Protein AF-A0A4Q3TQT5-F1 (afdb_monomer_lite)

Sequence (95 aa):
MTETYTPAASPEDIVDDLDRPSDTLQQQADRILSEGRSYRPVNSVRAAVREDVSMGRDWLRDQRDAAVAKIEDKPVKATLYALGIGVLVGLLIAR

Radius of gyration: 24.6 Å; chains: 1; bounding box: 51×62×42 Å

Foldseek 3Di:
DDDDDDDDDDPVNPPPPDPDPVVVVVVVVVVVVVVPPPPDPQPDPVSSVVVVVVVVVVVVVVVVVVLVVVCVVPVVVSVVVVVVVVVVVVVVVVD

Structure (mmCIF, N/CA/C/O backbone):
data_AF-A0A4Q3TQT5-F1
#
_entry.id   AF-A0A4Q3TQT5-F1
#
loop_
_atom_site.gr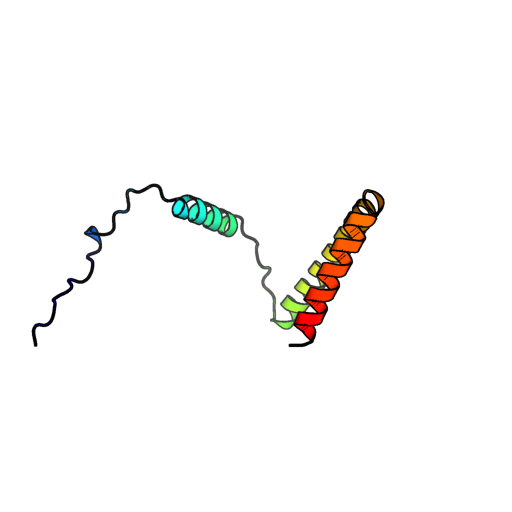oup_PDB
_atom_site.id
_atom_site.type_symbol
_atom_site.label_atom_id
_atom_site.label_alt_id
_atom_site.label_comp_id
_atom_site.label_asym_id
_atom_site.label_entity_id
_atom_site.label_seq_id
_atom_site.pdbx_PDB_ins_code
_atom_site.Cartn_x
_atom_site.Cartn_y
_atom_site.Cartn_z
_atom_site.occupancy
_atom_site.B_iso_or_equiv
_atom_site.auth_seq_id
_atom_site.auth_comp_id
_atom_site.auth_asym_id
_atom_site.auth_atom_id
_atom_site.pdbx_PDB_model_num
ATOM 1 N N . MET A 1 1 ? -23.299 51.163 13.936 1.00 39.50 1 MET A N 1
ATOM 2 C CA . MET A 1 1 ? -22.820 49.870 13.411 1.00 39.50 1 MET A CA 1
ATOM 3 C C . MET A 1 1 ? -24.050 49.060 13.053 1.00 39.50 1 MET A C 1
ATOM 5 O O . MET A 1 1 ? -24.881 48.864 13.926 1.00 39.50 1 MET A O 1
ATOM 9 N N . THR A 1 2 ? -24.239 48.721 11.782 1.00 60.53 2 THR A N 1
ATOM 10 C CA . THR A 1 2 ? -25.347 47.874 11.317 1.00 60.53 2 THR A CA 1
ATOM 11 C C . THR A 1 2 ? -24.843 46.439 11.264 1.00 60.53 2 THR A C 1
ATOM 13 O O . THR A 1 2 ? -24.034 46.118 10.398 1.00 60.53 2 THR A O 1
ATOM 16 N N . GLU A 1 3 ? -25.256 45.605 12.216 1.00 58.06 3 GLU A N 1
ATOM 17 C CA . GLU A 1 3 ? -24.982 44.169 12.158 1.00 58.06 3 GLU A CA 1
ATOM 18 C C . GLU A 1 3 ? -25.862 43.535 11.079 1.00 58.06 3 GLU A C 1
ATOM 20 O O . GLU A 1 3 ? -27.089 43.629 11.115 1.00 58.06 3 GLU A O 1
ATOM 25 N N . THR A 1 4 ? -25.225 42.914 10.087 1.00 61.88 4 THR A N 1
ATOM 26 C CA . THR A 1 4 ? -25.909 42.106 9.080 1.00 61.88 4 THR A CA 1
ATOM 27 C C . THR A 1 4 ? -26.387 40.823 9.748 1.00 61.88 4 THR A C 1
ATOM 29 O O . THR A 1 4 ? -25.588 39.935 10.044 1.00 61.88 4 THR A O 1
ATOM 32 N N . TYR A 1 5 ? -27.692 40.722 9.991 1.00 67.94 5 TYR A N 1
ATOM 33 C CA . TYR A 1 5 ? -28.316 39.479 10.427 1.00 67.94 5 TYR A CA 1
ATOM 34 C 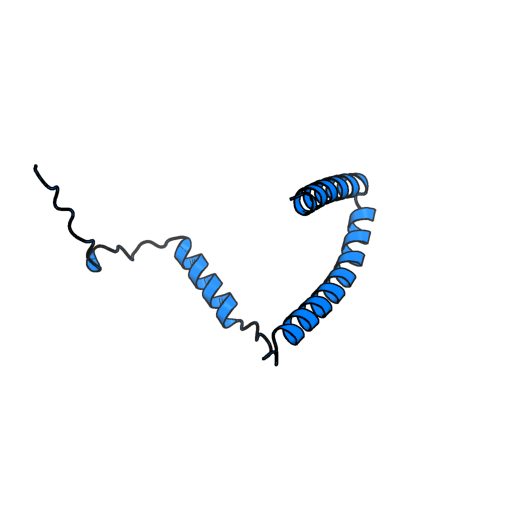C . TYR A 1 5 ? -28.132 38.412 9.339 1.00 67.94 5 TYR A C 1
ATOM 36 O O . TYR A 1 5 ? -28.663 38.544 8.238 1.00 67.94 5 TYR A O 1
ATOM 44 N N . THR A 1 6 ? -27.356 37.372 9.645 1.00 71.19 6 THR A N 1
ATOM 45 C CA . THR A 1 6 ? -27.277 36.151 8.836 1.00 71.19 6 THR A CA 1
ATOM 46 C C . THR A 1 6 ? -28.104 35.094 9.562 1.00 71.19 6 THR A C 1
ATOM 48 O O . THR A 1 6 ? -27.688 34.673 10.645 1.00 71.19 6 THR A O 1
ATOM 51 N N . PRO A 1 7 ? -29.286 34.703 9.053 1.00 72.75 7 PRO A N 1
ATOM 52 C CA . PRO A 1 7 ? -30.049 33.626 9.669 1.00 72.75 7 PRO A CA 1
ATOM 53 C C . PRO A 1 7 ? -29.220 32.337 9.662 1.00 72.75 7 PRO A C 1
ATOM 55 O O . PRO A 1 7 ? -28.488 32.059 8.709 1.00 72.75 7 PRO A O 1
ATOM 58 N N . ALA A 1 8 ? -29.312 31.564 10.744 1.00 70.56 8 ALA A N 1
ATOM 59 C CA . ALA A 1 8 ? -28.747 30.223 10.786 1.00 70.56 8 ALA A CA 1
ATOM 60 C C . ALA A 1 8 ? -29.469 29.360 9.743 1.00 70.56 8 ALA A C 1
ATOM 62 O O . ALA A 1 8 ? -30.698 29.385 9.694 1.00 70.56 8 ALA A O 1
ATOM 63 N N . ALA A 1 9 ? -28.714 28.641 8.908 1.00 64.19 9 ALA A N 1
ATOM 64 C CA . ALA A 1 9 ? -29.286 27.744 7.908 1.00 64.19 9 ALA A CA 1
ATOM 65 C C . ALA A 1 9 ? -30.196 26.724 8.602 1.00 64.19 9 ALA A C 1
ATOM 67 O O . ALA A 1 9 ? -29.754 26.035 9.529 1.00 64.19 9 ALA A O 1
ATOM 68 N N . SER A 1 10 ? -31.460 26.672 8.187 1.00 62.59 10 SER A N 1
ATOM 69 C CA . SER A 1 10 ? -32.435 25.760 8.770 1.00 62.59 10 SER A CA 1
ATOM 70 C C . SER A 1 10 ? -32.321 24.387 8.088 1.00 62.59 10 SER A C 1
ATOM 72 O O . SER A 1 10 ? -31.934 24.327 6.920 1.00 62.59 10 SER A O 1
ATOM 74 N N . PRO A 1 11 ? -32.598 23.260 8.768 1.00 64.38 11 PRO A N 1
ATOM 75 C CA . PRO A 1 11 ? -32.477 21.922 8.178 1.00 64.38 11 PRO A CA 1
ATOM 76 C C . PRO A 1 11 ? -33.291 21.738 6.889 1.00 64.38 11 PRO A C 1
ATOM 78 O O . PRO A 1 11 ? -32.877 20.999 6.002 1.00 64.38 11 PRO A O 1
ATOM 81 N N . GLU A 1 12 ? -34.416 22.441 6.761 1.00 62.62 12 GLU A N 1
ATOM 82 C CA . GLU A 1 12 ? -35.253 22.500 5.560 1.00 62.62 12 GLU A CA 1
ATOM 83 C C . GLU A 1 12 ? -34.613 23.224 4.3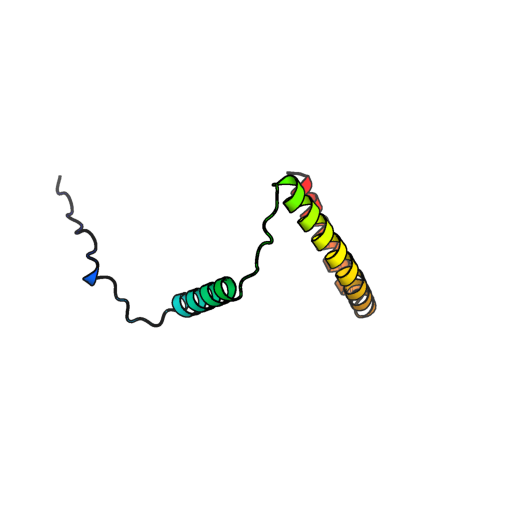59 1.00 62.62 12 GLU A C 1
ATOM 85 O O . GLU A 1 12 ? -35.072 23.036 3.234 1.00 62.62 12 GLU A O 1
ATOM 90 N N . ASP A 1 13 ? -33.541 23.998 4.564 1.00 59.38 13 ASP A N 1
ATOM 91 C CA . ASP A 1 13 ? -32.754 24.629 3.492 1.00 59.38 13 ASP A CA 1
ATOM 92 C C . ASP A 1 13 ? -31.681 23.682 2.918 1.00 59.38 13 ASP A C 1
ATOM 94 O O . ASP A 1 13 ? -31.011 23.999 1.928 1.00 59.38 13 ASP A O 1
ATOM 98 N N . ILE A 1 14 ? -31.487 22.507 3.532 1.00 62.34 14 ILE A N 1
ATOM 99 C CA . ILE A 1 14 ? -30.568 21.481 3.042 1.00 62.34 14 ILE A CA 1
ATOM 100 C C . ILE A 1 14 ? -31.269 20.741 1.903 1.00 62.34 14 ILE A C 1
ATOM 102 O O . ILE A 1 14 ? -32.019 19.792 2.109 1.00 62.34 14 ILE A O 1
ATOM 106 N N . VAL A 1 15 ? -31.021 21.193 0.674 1.00 61.22 15 VAL A N 1
ATOM 107 C CA . VAL A 1 15 ? -31.467 20.494 -0.536 1.00 61.22 15 VAL A CA 1
ATOM 108 C C . VAL A 1 15 ? -30.757 19.136 -0.609 1.00 61.22 15 VAL A C 1
ATOM 110 O O . VAL A 1 15 ? -29.584 19.063 -0.993 1.00 61.22 15 VAL A O 1
ATOM 113 N N . ASP A 1 16 ? -31.481 18.089 -0.211 1.00 58.47 16 ASP A N 1
ATOM 114 C CA . ASP A 1 16 ? -31.071 16.672 -0.198 1.00 58.47 16 ASP A CA 1
ATOM 115 C C . ASP A 1 16 ? -31.333 15.969 -1.550 1.00 58.47 16 ASP A C 1
ATOM 117 O O . ASP A 1 16 ? -30.967 14.821 -1.756 1.00 58.47 16 ASP A O 1
ATOM 121 N N . ASP A 1 17 ? -31.957 16.674 -2.502 1.00 56.00 17 ASP A N 1
ATOM 122 C CA . ASP A 1 17 ? -32.476 16.125 -3.769 1.00 56.00 17 ASP A CA 1
ATOM 123 C C . ASP A 1 17 ? -31.526 16.323 -4.965 1.00 56.00 17 ASP A C 1
ATOM 125 O O . ASP A 1 17 ? -31.933 16.511 -6.111 1.00 56.00 17 ASP A O 1
ATOM 129 N N . LEU A 1 18 ? -30.221 16.365 -4.706 1.00 60.84 18 LEU A N 1
ATOM 130 C CA . LEU A 1 18 ? -29.224 16.355 -5.769 1.00 60.84 18 LEU A CA 1
ATOM 131 C C . LEU A 1 18 ? -28.463 15.050 -5.639 1.00 60.84 18 LEU A C 1
ATOM 133 O O . LEU A 1 18 ? -27.711 14.918 -4.683 1.00 60.84 18 LEU A O 1
ATOM 137 N N . ASP A 1 19 ? -28.625 14.145 -6.610 1.00 62.16 19 ASP A N 1
ATOM 138 C CA . ASP A 1 19 ? -27.731 13.001 -6.813 1.00 62.16 19 ASP A CA 1
ATOM 139 C C . ASP A 1 19 ? -26.297 13.536 -6.927 1.00 62.16 19 ASP A C 1
ATOM 141 O O . ASP A 1 19 ? -25.829 13.951 -7.998 1.00 62.16 19 ASP A O 1
ATOM 145 N N . ARG A 1 20 ? -25.594 13.608 -5.797 1.00 68.75 20 ARG A N 1
ATOM 146 C CA . ARG A 1 20 ? -24.237 14.127 -5.750 1.00 68.75 20 ARG A CA 1
ATOM 147 C C . ARG A 1 20 ? -23.292 12.945 -5.910 1.00 68.75 20 ARG A C 1
ATOM 149 O O . ARG A 1 20 ? -23.504 11.875 -5.341 1.00 68.75 20 ARG A O 1
ATOM 156 N N . PRO A 1 21 ? -22.157 13.128 -6.600 1.00 73.88 21 PRO A N 1
ATOM 157 C CA . PRO A 1 21 ? -21.100 12.121 -6.623 1.00 73.88 21 PRO A CA 1
ATOM 158 C C . PRO A 1 21 ? -20.663 11.668 -5.214 1.00 73.88 21 PRO A C 1
ATOM 160 O O . PRO A 1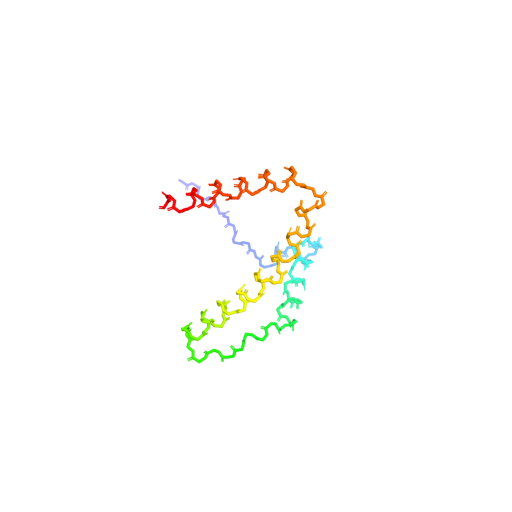 21 ? -20.212 10.536 -5.048 1.00 73.88 21 PRO A O 1
ATOM 163 N N . SER A 1 22 ? -20.840 12.513 -4.189 1.00 72.62 22 SER A N 1
ATOM 164 C CA . SER A 1 22 ? -20.612 12.168 -2.779 1.00 72.62 22 SER A CA 1
ATOM 165 C C . SER A 1 22 ? -21.441 10.982 -2.302 1.00 72.62 22 SER A C 1
ATOM 167 O O . SER A 1 22 ? -20.939 10.189 -1.514 1.00 72.62 22 SER A O 1
ATOM 169 N N . ASP A 1 23 ? -22.655 10.812 -2.810 1.00 79.12 23 ASP A N 1
ATOM 170 C CA . ASP A 1 23 ? -23.601 9.822 -2.295 1.00 79.12 23 ASP A CA 1
ATOM 171 C C . ASP A 1 23 ? -23.201 8.431 -2.788 1.00 79.12 23 ASP A C 1
ATOM 173 O O . ASP A 1 23 ? -23.202 7.457 -2.036 1.00 79.12 23 ASP A O 1
ATOM 177 N N . THR A 1 24 ? -22.697 8.355 -4.026 1.00 83.69 24 THR A N 1
ATOM 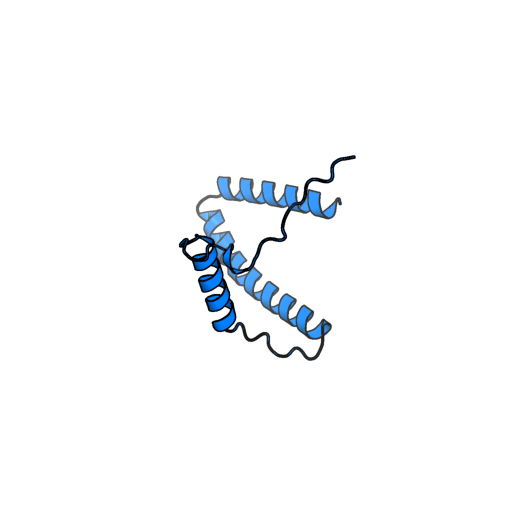178 C CA . THR A 1 24 ? -22.056 7.138 -4.539 1.00 83.69 24 THR A CA 1
ATOM 179 C C . THR A 1 24 ? -20.784 6.778 -3.771 1.00 83.69 24 THR A C 1
ATOM 181 O O . THR A 1 24 ? -20.551 5.598 -3.508 1.00 83.69 24 THR A O 1
ATOM 184 N N . LEU A 1 25 ? -19.978 7.767 -3.367 1.00 83.38 25 LEU A N 1
ATOM 185 C CA . LEU A 1 25 ? -18.780 7.533 -2.554 1.00 83.38 25 LEU A CA 1
ATOM 186 C C . LEU A 1 25 ? -19.142 7.071 -1.142 1.00 83.38 25 LEU A C 1
ATOM 188 O O . LEU A 1 25 ? -18.504 6.161 -0.617 1.00 83.38 25 LEU A O 1
ATOM 192 N N . GLN A 1 26 ? -20.182 7.652 -0.550 1.00 81.12 26 GLN A N 1
ATOM 193 C CA . GLN A 1 26 ? -20.693 7.265 0.758 1.00 81.12 26 GLN A CA 1
ATOM 194 C C . GLN A 1 26 ? -21.225 5.831 0.731 1.00 81.12 26 GLN A C 1
ATOM 196 O O . GLN A 1 26 ? -20.823 5.010 1.547 1.00 81.12 26 GLN A O 1
ATOM 201 N N . GLN A 1 27 ? -22.009 5.475 -0.285 1.00 83.19 27 GLN A N 1
ATOM 202 C CA . GLN A 1 27 ? -22.535 4.122 -0.442 1.00 83.19 27 GLN A CA 1
ATOM 203 C C . GLN A 1 27 ? -21.429 3.083 -0.711 1.00 83.19 27 GLN A C 1
ATOM 205 O O . GLN A 1 27 ? -21.527 1.931 -0.285 1.00 83.19 27 GLN A O 1
ATOM 210 N N . GLN A 1 28 ? -20.349 3.472 -1.400 1.00 84.69 28 GLN A N 1
ATOM 211 C CA . GLN A 1 28 ? -19.154 2.637 -1.557 1.00 84.69 28 GLN A CA 1
ATOM 212 C C . GLN A 1 28 ? -18.370 2.493 -0.247 1.00 84.69 28 GLN A C 1
ATOM 214 O O . GLN A 1 28 ? -17.897 1.398 0.054 1.00 84.69 28 GLN A O 1
ATOM 219 N N . ALA A 1 29 ? -18.246 3.563 0.540 1.00 78.00 29 ALA A N 1
ATOM 220 C CA . ALA A 1 29 ? -17.603 3.521 1.849 1.00 78.00 29 ALA A CA 1
ATOM 221 C C . ALA A 1 29 ? -18.378 2.612 2.812 1.00 78.00 29 ALA A C 1
ATOM 223 O O . ALA A 1 29 ? -17.781 1.730 3.428 1.00 78.00 29 ALA A O 1
ATOM 224 N N . ASP A 1 30 ? -19.703 2.748 2.859 1.00 81.75 30 ASP A N 1
ATOM 225 C CA . ASP A 1 30 ? -20.585 1.890 3.650 1.00 81.75 30 ASP A CA 1
ATOM 226 C C . ASP A 1 30 ? -20.475 0.432 3.211 1.00 81.75 30 ASP A C 1
ATOM 228 O O . ASP A 1 30 ? -20.410 -0.466 4.050 1.00 81.75 30 ASP A O 1
ATOM 232 N N . ARG A 1 31 ? -20.352 0.182 1.901 1.00 83.69 31 ARG A N 1
ATOM 233 C CA . ARG A 1 31 ? -20.089 -1.159 1.375 1.00 83.69 31 ARG A CA 1
ATOM 234 C C . ARG A 1 31 ? -18.764 -1.715 1.897 1.00 83.69 31 ARG A C 1
ATOM 236 O O . ARG A 1 31 ? -18.774 -2.799 2.464 1.00 83.69 31 ARG A O 1
ATOM 243 N N . ILE A 1 32 ? -17.666 -0.965 1.808 1.00 78.38 32 ILE A N 1
ATOM 244 C CA . ILE A 1 32 ? -16.340 -1.381 2.305 1.00 78.38 32 ILE A CA 1
ATOM 245 C C . ILE A 1 32 ? -16.352 -1.633 3.822 1.00 78.38 32 ILE A C 1
ATOM 247 O O . ILE A 1 32 ? -15.682 -2.546 4.309 1.00 78.38 32 ILE A O 1
ATOM 251 N N . LEU A 1 33 ? -17.104 -0.832 4.582 1.00 73.31 33 LEU A N 1
ATOM 252 C CA . LEU A 1 33 ? -17.271 -1.015 6.025 1.00 73.31 33 LEU A CA 1
ATOM 253 C C . LEU A 1 33 ? -18.124 -2.256 6.338 1.00 73.31 33 LEU A C 1
ATOM 255 O O . LEU A 1 33 ? -17.772 -3.026 7.232 1.00 73.31 33 LEU A O 1
ATOM 259 N N . SER A 1 34 ? -19.195 -2.488 5.572 1.00 74.31 34 SER A N 1
ATOM 260 C CA . SER A 1 34 ? -20.084 -3.653 5.699 1.00 74.31 34 SER A CA 1
ATOM 261 C C . SER A 1 34 ? -19.439 -4.966 5.249 1.00 74.31 34 SER A C 1
ATOM 263 O O . SER A 1 34 ? -19.729 -6.018 5.813 1.00 74.31 34 SER A O 1
ATOM 265 N N . GLU A 1 35 ? -18.504 -4.903 4.294 1.00 75.88 35 GLU A N 1
ATOM 266 C CA . GLU A 1 35 ? -17.663 -6.021 3.854 1.00 75.88 35 GLU A CA 1
ATOM 267 C C . GLU A 1 35 ? -16.729 -6.511 4.961 1.00 75.88 35 GLU A C 1
ATOM 269 O O . GLU A 1 35 ? -16.106 -7.562 4.815 1.00 75.88 35 GLU A O 1
ATOM 274 N N . GLY A 1 36 ? -16.667 -5.789 6.086 1.00 56.97 36 GLY A N 1
ATOM 275 C CA . GLY A 1 36 ? -16.189 -6.331 7.339 1.00 56.97 36 GLY A CA 1
ATOM 276 C C . GLY A 1 36 ? -14.792 -6.902 7.185 1.00 56.97 36 GLY A C 1
ATOM 277 O O . GLY A 1 36 ? -14.580 -8.106 7.360 1.00 56.97 36 GLY A O 1
ATOM 278 N N . ARG A 1 37 ? -13.802 -6.032 6.940 1.00 59.75 37 ARG A N 1
ATOM 279 C CA . ARG A 1 37 ? -12.454 -6.350 7.416 1.00 59.75 37 ARG A CA 1
ATOM 280 C C . ARG A 1 37 ? -12.564 -6.460 8.926 1.00 59.75 37 ARG A C 1
ATOM 282 O O . ARG A 1 37 ? -12.517 -5.475 9.654 1.00 59.75 37 ARG A O 1
ATOM 289 N N . SER A 1 38 ? -12.811 -7.688 9.357 1.00 58.78 38 SER A N 1
ATOM 290 C CA . SER A 1 38 ? -12.861 -8.103 10.740 1.00 58.78 38 SER A CA 1
ATOM 291 C C . SER A 1 38 ? -11.450 -7.897 11.257 1.00 58.78 38 SER A C 1
ATOM 293 O O . SER A 1 38 ? -10.617 -8.794 11.146 1.00 58.78 38 SER A O 1
ATOM 295 N N . TYR A 1 39 ? -11.136 -6.688 11.725 1.00 58.41 39 TYR A N 1
ATOM 296 C CA . TYR A 1 39 ? -9.916 -6.465 12.477 1.00 58.41 39 TYR A CA 1
ATOM 297 C C . TYR A 1 39 ? -9.980 -7.455 13.629 1.00 58.41 39 TYR A C 1
ATOM 299 O O . TYR A 1 39 ? -10.865 -7.387 14.486 1.00 58.41 39 TYR A O 1
ATOM 307 N N . ARG A 1 40 ? -9.121 -8.473 13.553 1.00 59.03 40 ARG A N 1
ATOM 308 C CA . ARG A 1 40 ? -9.080 -9.537 14.544 1.00 59.03 40 ARG A CA 1
ATOM 309 C C . ARG A 1 40 ? -8.885 -8.853 15.898 1.00 59.03 40 ARG A C 1
ATOM 311 O O . ARG A 1 40 ? -8.075 -7.929 15.970 1.00 59.03 40 ARG A O 1
ATOM 318 N N . PRO A 1 41 ? -9.622 -9.234 16.953 1.00 59.59 41 PRO A N 1
ATOM 319 C CA . PRO A 1 41 ? -9.412 -8.636 18.261 1.00 59.59 41 PRO A CA 1
ATOM 320 C C . PRO A 1 41 ? -7.958 -8.880 18.674 1.00 59.59 41 PRO A C 1
ATOM 322 O O . PRO A 1 41 ? -7.539 -10.003 18.950 1.00 59.59 41 PRO A O 1
ATOM 325 N N . VAL A 1 42 ? -7.170 -7.811 18.638 1.00 57.88 42 VAL A N 1
ATOM 326 C CA . VAL A 1 42 ? -5.749 -7.818 18.959 1.00 57.88 42 VAL A CA 1
ATOM 327 C C . VAL A 1 42 ? -5.609 -7.580 20.454 1.00 57.88 42 VAL A C 1
ATOM 329 O O . VAL A 1 42 ? -5.993 -6.539 20.976 1.00 57.88 42 VAL A O 1
ATOM 332 N N . ASN A 1 43 ? -5.036 -8.555 21.160 1.00 66.81 43 ASN A N 1
ATOM 333 C CA . ASN A 1 43 ? -4.896 -8.519 22.622 1.00 66.81 43 ASN A CA 1
ATOM 334 C C . ASN A 1 43 ? -4.040 -7.337 23.134 1.00 66.81 43 ASN A C 1
ATOM 336 O O . ASN A 1 43 ? -4.037 -7.050 24.327 1.00 66.81 43 ASN A O 1
ATOM 340 N N . SER A 1 44 ? -3.263 -6.679 22.260 1.00 76.31 44 SER A N 1
ATOM 341 C CA . SER A 1 44 ? -2.499 -5.462 22.570 1.00 76.31 44 SER A CA 1
ATOM 342 C C . SER A 1 44 ? -2.033 -4.744 21.298 1.00 76.31 44 SER A C 1
ATOM 344 O O . SER A 1 44 ? -1.861 -5.375 20.255 1.00 76.31 44 SER A O 1
ATOM 346 N N . VAL A 1 45 ? -1.707 -3.450 21.412 1.00 76.62 45 VAL A N 1
ATOM 347 C CA . VAL A 1 45 ? -1.094 -2.647 20.331 1.00 76.62 45 VAL A CA 1
ATOM 348 C C . VAL A 1 45 ? 0.189 -3.297 19.800 1.00 76.62 45 VAL A C 1
ATOM 350 O O . VAL A 1 45 ? 0.423 -3.336 18.598 1.00 76.62 45 VAL A O 1
ATOM 353 N N . ARG A 1 46 ? 1.009 -3.885 20.681 1.00 76.69 46 ARG A N 1
ATOM 354 C CA . ARG A 1 46 ? 2.233 -4.591 20.275 1.00 76.69 46 ARG A CA 1
ATOM 355 C C . ARG A 1 46 ? 1.934 -5.832 19.432 1.00 76.69 46 ARG A C 1
ATOM 357 O O . ARG A 1 46 ? 2.688 -6.128 18.509 1.00 76.69 46 ARG A O 1
ATOM 364 N N . ALA A 1 47 ? 0.874 -6.569 19.765 1.00 73.69 47 ALA A N 1
ATOM 365 C CA . ALA A 1 47 ? 0.451 -7.729 18.989 1.00 73.69 47 ALA A CA 1
ATOM 366 C C . ALA A 1 47 ? -0.071 -7.304 17.611 1.00 73.69 47 ALA A C 1
ATOM 368 O O . ALA A 1 47 ? 0.352 -7.893 16.623 1.00 73.69 47 ALA A O 1
ATOM 369 N N . ALA A 1 48 ? -0.866 -6.231 17.553 1.00 74.06 48 ALA A N 1
ATOM 370 C CA . ALA A 1 48 ? -1.365 -5.651 16.307 1.00 74.06 48 ALA A CA 1
ATOM 371 C C . ALA A 1 48 ? -0.224 -5.248 15.368 1.00 74.06 48 ALA A C 1
ATOM 373 O O . ALA A 1 48 ? -0.140 -5.733 14.249 1.00 74.06 48 ALA A O 1
ATOM 374 N N . VAL A 1 49 ? 0.738 -4.467 15.870 1.00 79.12 49 VAL A N 1
ATOM 375 C CA . VAL A 1 49 ? 1.896 -4.034 15.074 1.00 79.12 49 VAL A CA 1
ATOM 376 C C . VAL A 1 49 ? 2.731 -5.228 14.611 1.00 79.12 49 VAL A C 1
ATOM 378 O O . VAL A 1 49 ? 3.222 -5.245 13.488 1.00 79.12 49 VAL A O 1
ATOM 381 N N . ARG A 1 50 ? 2.911 -6.250 15.453 1.00 79.81 50 ARG A N 1
ATOM 382 C CA . ARG A 1 50 ? 3.662 -7.450 15.062 1.00 79.81 50 ARG A CA 1
ATOM 383 C C . ARG A 1 50 ? 2.939 -8.251 13.977 1.00 79.81 50 ARG A C 1
ATOM 385 O O . ARG A 1 50 ? 3.608 -8.780 13.091 1.00 79.81 50 ARG A O 1
ATOM 392 N N . GLU A 1 51 ? 1.616 -8.347 14.057 1.00 76.75 51 GLU A N 1
ATOM 393 C CA . GLU A 1 51 ? 0.778 -9.010 13.058 1.00 76.75 51 GLU A CA 1
ATOM 394 C C . GLU A 1 51 ? 0.795 -8.231 11.736 1.00 76.75 51 GLU A C 1
ATOM 396 O O . GLU A 1 51 ? 1.114 -8.817 10.703 1.00 76.75 51 GLU A O 1
ATOM 401 N N . ASP A 1 52 ? 0.633 -6.909 11.780 1.00 75.88 52 ASP A N 1
ATOM 402 C CA . ASP A 1 52 ? 0.735 -6.023 10.614 1.00 75.88 52 ASP A CA 1
ATOM 403 C C . ASP A 1 52 ? 2.112 -6.103 9.948 1.00 75.88 52 ASP A C 1
ATOM 405 O O . ASP A 1 52 ? 2.214 -6.188 8.725 1.00 75.88 52 ASP A O 1
ATOM 409 N N . VAL A 1 53 ? 3.193 -6.146 10.735 1.00 79.81 53 VAL A N 1
ATOM 410 C CA . VAL A 1 53 ? 4.554 -6.336 10.211 1.00 79.81 53 VAL A CA 1
ATOM 411 C C . VAL A 1 53 ? 4.701 -7.706 9.550 1.00 79.81 53 VAL A C 1
ATOM 413 O O . VAL A 1 53 ? 5.338 -7.810 8.502 1.00 79.81 53 VAL A O 1
ATOM 416 N N . SER A 1 54 ? 4.126 -8.762 10.133 1.00 79.38 54 SER A N 1
ATOM 417 C CA . SER A 1 54 ? 4.177 -10.098 9.532 1.00 79.38 54 SER A CA 1
ATOM 418 C C . SER A 1 54 ? 3.383 -10.176 8.226 1.00 79.38 54 SER A C 1
ATOM 420 O O . SER A 1 54 ? 3.925 -10.641 7.226 1.00 79.38 54 SER A O 1
ATOM 422 N N . MET A 1 55 ? 2.172 -9.614 8.201 1.00 77.38 55 MET A N 1
ATOM 423 C CA . MET A 1 55 ? 1.316 -9.547 7.018 1.00 77.38 55 MET A CA 1
ATOM 424 C C . MET A 1 55 ? 1.954 -8.688 5.921 1.00 77.38 55 MET A C 1
ATOM 426 O O . MET A 1 55 ? 1.991 -9.083 4.757 1.00 77.38 55 MET A O 1
ATOM 430 N N . GLY A 1 56 ? 2.529 -7.544 6.296 1.00 78.38 56 GLY A N 1
ATOM 431 C CA . GLY A 1 56 ? 3.264 -6.676 5.384 1.00 78.38 56 GLY A CA 1
ATOM 432 C C . GLY A 1 56 ? 4.493 -7.360 4.794 1.00 78.38 56 GLY A C 1
ATOM 433 O O . GLY A 1 56 ? 4.767 -7.196 3.609 1.00 78.38 56 GLY A O 1
ATOM 434 N N . ARG A 1 57 ? 5.217 -8.168 5.579 1.00 78.00 57 ARG A N 1
ATOM 435 C CA . ARG A 1 57 ? 6.390 -8.910 5.098 1.00 78.00 57 ARG A CA 1
ATOM 436 C C . ARG A 1 57 ? 6.020 -9.990 4.085 1.00 78.00 57 ARG A C 1
ATOM 438 O O . ARG A 1 57 ? 6.734 -10.140 3.096 1.00 78.00 57 ARG A O 1
ATOM 445 N N . ASP A 1 58 ? 4.943 -10.725 4.334 1.00 79.44 58 ASP A N 1
ATOM 446 C CA . ASP A 1 58 ? 4.485 -11.779 3.428 1.00 79.44 58 ASP A CA 1
ATOM 447 C C . ASP A 1 58 ? 3.954 -11.169 2.121 1.00 79.44 58 ASP A C 1
ATOM 449 O O . ASP A 1 58 ? 4.387 -11.568 1.042 1.00 79.44 58 ASP A O 1
ATOM 453 N N . TRP A 1 59 ? 3.176 -10.083 2.209 1.00 77.69 59 TRP A N 1
ATOM 454 C CA . TRP A 1 59 ? 2.761 -9.299 1.040 1.00 77.69 59 TRP A CA 1
ATOM 455 C C . TRP A 1 59 ? 3.951 -8.765 0.230 1.00 77.69 59 TRP A C 1
ATOM 457 O O . TRP A 1 59 ? 3.967 -8.851 -0.996 1.00 77.69 59 TRP A O 1
ATOM 467 N N . LEU A 1 60 ? 4.983 -8.243 0.902 1.00 79.75 60 LEU A N 1
ATOM 468 C CA . LEU A 1 60 ? 6.182 -7.732 0.233 1.00 79.75 60 LEU A CA 1
ATOM 469 C C . LEU A 1 60 ? 6.922 -8.838 -0.531 1.00 79.75 60 LEU A C 1
ATOM 471 O O . LEU A 1 60 ? 7.544 -8.571 -1.560 1.00 79.75 60 LEU A O 1
ATOM 475 N N . ARG A 1 61 ? 6.868 -10.074 -0.025 1.00 79.56 61 ARG A N 1
ATOM 476 C CA . ARG A 1 61 ? 7.501 -11.237 -0.646 1.00 79.56 61 ARG A CA 1
ATOM 477 C C . ARG A 1 61 ? 6.797 -11.618 -1.944 1.00 79.56 61 ARG A C 1
ATOM 479 O O . ARG A 1 61 ? 7.471 -11.734 -2.961 1.00 79.56 61 ARG A O 1
ATOM 486 N N . ASP A 1 62 ? 5.471 -11.695 -1.924 1.00 77.50 62 ASP A N 1
ATOM 487 C CA . ASP A 1 62 ? 4.666 -11.982 -3.117 1.00 77.50 62 ASP A CA 1
ATOM 488 C C . ASP A 1 62 ? 4.801 -10.864 -4.161 1.00 77.50 62 ASP A C 1
ATOM 490 O O . ASP A 1 62 ? 4.941 -11.101 -5.365 1.00 77.50 62 ASP A O 1
ATOM 494 N N . GLN A 1 63 ? 4.848 -9.615 -3.695 1.00 77.25 63 GLN A N 1
ATOM 495 C CA . GLN A 1 63 ? 4.992 -8.458 -4.567 1.00 77.25 63 GLN A CA 1
ATOM 496 C C . GLN A 1 63 ? 6.388 -8.357 -5.195 1.00 77.25 63 GLN A C 1
ATOM 498 O O . GLN A 1 63 ? 6.519 -7.836 -6.305 1.00 77.25 63 GLN A O 1
ATOM 503 N N . ARG A 1 64 ? 7.433 -8.862 -4.523 1.00 77.62 64 ARG A N 1
ATOM 504 C CA . ARG A 1 64 ? 8.798 -8.916 -5.064 1.00 77.62 64 ARG A CA 1
ATOM 505 C C . ARG A 1 64 ? 8.841 -9.751 -6.335 1.00 77.62 64 ARG A C 1
ATOM 507 O O . ARG A 1 64 ? 9.404 -9.291 -7.323 1.00 77.62 64 ARG A O 1
ATOM 514 N N . ASP A 1 65 ? 8.246 -10.936 -6.320 1.00 76.31 65 ASP A N 1
ATOM 515 C CA . ASP A 1 65 ? 8.306 -11.854 -7.459 1.00 76.31 65 ASP A CA 1
ATOM 516 C C . ASP A 1 65 ? 7.547 -11.271 -8.664 1.00 76.31 65 ASP A C 1
ATOM 518 O O . ASP A 1 65 ? 8.053 -11.263 -9.789 1.00 76.31 65 ASP A O 1
ATOM 522 N N . ALA A 1 66 ? 6.397 -10.633 -8.417 1.00 73.56 66 ALA A N 1
ATOM 523 C CA . ALA A 1 66 ? 5.660 -9.889 -9.438 1.00 73.56 66 ALA A CA 1
ATOM 524 C C . ALA A 1 66 ? 6.421 -8.651 -9.958 1.00 73.56 66 ALA A C 1
ATOM 526 O O . ALA A 1 66 ? 6.329 -8.305 -11.139 1.00 73.56 66 ALA A O 1
ATOM 527 N N . ALA A 1 67 ? 7.167 -7.961 -9.092 1.00 70.94 67 ALA A N 1
ATOM 528 C CA . ALA A 1 67 ? 7.985 -6.817 -9.477 1.00 70.94 67 ALA A CA 1
ATOM 529 C C . ALA A 1 67 ? 9.179 -7.248 -10.336 1.00 70.94 67 ALA A C 1
ATOM 531 O O . ALA A 1 67 ? 9.423 -6.626 -11.364 1.00 70.94 67 ALA A O 1
ATOM 532 N N . VAL A 1 68 ? 9.873 -8.330 -9.974 1.00 73.50 68 VAL A N 1
ATOM 533 C CA . VAL A 1 68 ? 10.990 -8.883 -10.758 1.00 73.50 68 VAL A CA 1
ATOM 534 C C . VAL A 1 68 ? 10.533 -9.239 -12.173 1.00 73.50 68 VAL A C 1
ATOM 536 O O . VAL A 1 68 ? 11.157 -8.790 -13.133 1.00 73.50 68 VAL A O 1
ATOM 539 N N . ALA A 1 69 ? 9.389 -9.915 -12.314 1.00 72.06 69 ALA A N 1
ATOM 540 C CA . ALA A 1 69 ? 8.821 -10.240 -13.624 1.00 72.06 69 ALA A CA 1
ATOM 541 C C . ALA A 1 69 ? 8.507 -8.988 -14.473 1.00 72.06 69 ALA A C 1
ATOM 543 O O . ALA A 1 69 ? 8.740 -8.964 -15.680 1.00 72.06 69 ALA A O 1
ATOM 544 N N . LYS A 1 70 ? 8.018 -7.903 -13.854 1.00 67.19 70 LYS A N 1
ATOM 545 C CA . LYS A 1 70 ? 7.754 -6.628 -14.553 1.00 67.19 70 LYS A CA 1
ATOM 546 C C . LYS A 1 70 ? 9.026 -5.870 -14.937 1.00 67.19 70 LYS A C 1
ATOM 548 O O . LYS A 1 70 ? 9.027 -5.148 -15.935 1.00 67.19 70 LYS A O 1
ATOM 553 N N . ILE A 1 71 ? 10.086 -5.990 -14.139 1.00 69.06 71 ILE A N 1
ATOM 554 C CA . ILE A 1 71 ? 11.392 -5.389 -14.431 1.00 69.06 71 ILE A CA 1
ATOM 555 C C . ILE A 1 71 ? 12.019 -6.074 -15.647 1.00 69.06 71 ILE A C 1
ATOM 557 O O . ILE A 1 71 ? 12.549 -5.381 -16.513 1.00 69.06 71 ILE A O 1
ATOM 561 N N . GLU A 1 72 ? 11.910 -7.400 -15.734 1.00 69.75 72 GLU A N 1
ATOM 562 C CA . GLU A 1 72 ? 12.410 -8.188 -16.865 1.00 69.75 72 GLU A CA 1
ATOM 563 C C . GLU A 1 72 ? 11.721 -7.802 -18.186 1.00 69.75 72 GLU A C 1
ATOM 565 O O . GLU A 1 72 ? 12.388 -7.648 -19.207 1.00 69.75 72 GLU A O 1
ATOM 570 N N . ASP A 1 73 ? 10.413 -7.522 -18.148 1.00 71.56 73 ASP A N 1
ATOM 571 C CA . ASP A 1 73 ? 9.641 -7.070 -19.315 1.00 71.56 73 ASP A CA 1
ATOM 572 C C . ASP A 1 73 ? 10.063 -5.671 -19.816 1.00 71.56 73 ASP A C 1
ATOM 574 O O . ASP A 1 73 ? 10.078 -5.404 -21.020 1.00 71.56 73 ASP A O 1
ATOM 578 N N . LYS A 1 74 ? 10.395 -4.733 -18.909 1.00 73.50 74 LYS A N 1
ATOM 579 C CA . LYS A 1 74 ? 10.732 -3.333 -19.258 1.00 73.50 74 LYS A CA 1
ATOM 580 C C . LYS A 1 74 ? 11.833 -2.736 -18.363 1.00 73.50 74 LYS A C 1
ATOM 582 O O . LYS A 1 74 ? 11.551 -1.833 -17.562 1.00 73.50 74 LYS A O 1
ATOM 587 N N . PRO A 1 75 ? 13.106 -3.121 -18.561 1.00 69.62 75 PRO A N 1
ATOM 588 C CA . PRO A 1 75 ? 14.197 -2.797 -17.637 1.00 69.62 75 PRO A CA 1
ATOM 589 C C . PRO A 1 75 ? 14.478 -1.293 -17.512 1.00 69.62 75 PRO A C 1
ATOM 591 O O . PRO A 1 75 ? 14.705 -0.797 -16.413 1.00 69.62 75 PRO A O 1
ATOM 594 N N . VAL A 1 76 ? 14.389 -0.531 -18.609 1.00 80.25 76 VAL A N 1
ATOM 595 C CA . VAL A 1 76 ? 14.654 0.924 -18.602 1.00 80.25 76 VAL A CA 1
ATOM 596 C C . VAL A 1 76 ? 13.571 1.714 -17.855 1.00 80.25 76 VAL A C 1
ATOM 598 O O . VAL A 1 76 ? 13.866 2.690 -17.170 1.00 80.25 76 VAL A O 1
ATOM 601 N N . LYS A 1 77 ? 12.299 1.305 -17.953 1.00 73.62 77 LYS A N 1
ATOM 602 C CA . LYS A 1 77 ? 11.217 1.962 -17.198 1.00 73.62 77 LYS A CA 1
ATOM 603 C C . LYS A 1 77 ? 11.319 1.629 -15.713 1.00 73.62 77 LYS A C 1
ATOM 605 O O . LYS A 1 77 ? 11.133 2.501 -14.871 1.00 73.62 77 LYS A O 1
ATOM 610 N N . ALA A 1 78 ? 11.647 0.378 -15.404 1.00 74.44 78 ALA A N 1
ATOM 611 C CA . ALA A 1 78 ? 11.857 -0.082 -14.043 1.00 74.44 78 ALA A CA 1
ATOM 612 C C . ALA A 1 78 ? 12.972 0.680 -13.314 1.00 74.44 78 ALA A C 1
ATOM 614 O O . ALA A 1 78 ? 12.761 1.120 -12.185 1.00 74.44 78 ALA A O 1
ATOM 615 N N . THR A 1 79 ? 14.131 0.881 -13.948 1.00 79.56 79 THR A N 1
ATOM 616 C CA . THR A 1 79 ? 15.243 1.630 -13.340 1.00 79.56 79 THR A CA 1
ATOM 617 C C . THR A 1 79 ? 14.880 3.088 -13.080 1.00 79.56 79 THR A C 1
ATOM 619 O O . THR A 1 79 ? 15.211 3.613 -12.018 1.00 79.56 79 THR A O 1
ATOM 622 N N . LEU A 1 80 ? 14.137 3.728 -13.989 1.00 87.19 80 LEU A N 1
ATOM 623 C CA . LEU A 1 80 ? 13.656 5.098 -13.798 1.00 87.19 80 LEU A CA 1
ATOM 624 C C . LEU A 1 80 ? 12.705 5.210 -12.595 1.00 87.19 80 LEU A C 1
ATOM 626 O O . LEU A 1 80 ? 12.848 6.119 -11.776 1.00 87.19 80 LEU A O 1
ATOM 630 N N . TYR A 1 81 ? 11.767 4.268 -12.447 1.00 82.56 81 TYR A N 1
ATOM 631 C CA . TYR A 1 81 ? 10.874 4.235 -11.286 1.00 82.56 81 TYR A CA 1
ATOM 632 C C . TYR A 1 81 ? 11.621 3.944 -9.983 1.00 82.56 81 TYR A C 1
ATOM 634 O O . TYR A 1 81 ? 11.356 4.597 -8.976 1.00 82.56 81 TYR A O 1
ATOM 642 N N . ALA A 1 82 ? 12.581 3.017 -9.998 1.00 89.44 82 ALA A N 1
ATOM 643 C CA . ALA A 1 82 ? 13.404 2.711 -8.831 1.00 89.44 82 ALA A CA 1
ATOM 644 C C . ALA A 1 82 ? 14.218 3.933 -8.372 1.00 89.44 82 ALA A C 1
ATOM 646 O O . ALA A 1 82 ? 14.266 4.223 -7.176 1.00 89.44 82 ALA A O 1
ATOM 647 N N . LEU A 1 83 ? 14.793 4.689 -9.315 1.00 91.12 83 LEU A N 1
ATOM 648 C CA . LEU A 1 83 ? 15.505 5.935 -9.031 1.00 91.12 83 LEU A CA 1
ATOM 649 C C . LEU A 1 83 ? 14.575 6.971 -8.381 1.00 91.12 83 LEU A C 1
ATOM 651 O O . LEU A 1 83 ? 14.909 7.532 -7.340 1.00 91.12 83 LEU A O 1
ATOM 655 N N . GLY A 1 84 ? 13.391 7.191 -8.962 1.00 90.31 84 GLY A N 1
ATOM 656 C CA . GLY A 1 84 ? 12.413 8.147 -8.437 1.00 90.31 84 GLY A CA 1
ATOM 657 C C . GLY A 1 84 ? 11.940 7.800 -7.024 1.00 90.31 84 GLY A C 1
ATOM 658 O O . GLY A 1 84 ? 11.906 8.668 -6.153 1.00 90.31 84 GLY A O 1
ATOM 659 N N . ILE A 1 85 ? 11.645 6.522 -6.766 1.00 93.56 85 ILE A N 1
ATOM 660 C CA . ILE A 1 85 ? 11.264 6.045 -5.429 1.00 93.56 85 ILE A CA 1
ATOM 661 C C . ILE A 1 85 ? 12.418 6.238 -4.439 1.00 93.56 85 ILE A C 1
ATOM 663 O O . ILE A 1 85 ? 12.193 6.740 -3.340 1.00 93.56 85 ILE A O 1
ATOM 667 N N . GLY A 1 86 ? 13.652 5.900 -4.827 1.00 91.50 86 GLY A N 1
ATOM 668 C CA . GLY A 1 86 ? 14.833 6.086 -3.980 1.00 91.50 86 GLY A CA 1
ATOM 669 C C . GLY A 1 86 ? 15.037 7.542 -3.553 1.00 91.50 86 GLY A C 1
ATOM 670 O O . GLY A 1 86 ? 15.306 7.806 -2.383 1.00 91.50 86 GLY A O 1
ATOM 671 N N . VAL A 1 87 ? 14.831 8.494 -4.469 1.00 94.94 87 VAL A N 1
ATOM 672 C CA . VAL A 1 87 ? 14.909 9.934 -4.167 1.00 94.94 87 VAL A CA 1
ATOM 673 C C . VAL A 1 87 ? 13.817 10.362 -3.185 1.00 94.94 87 VAL A C 1
ATOM 675 O O . VAL A 1 87 ? 14.116 11.051 -2.211 1.00 94.94 87 VAL A O 1
ATOM 678 N N . LEU A 1 88 ? 12.567 9.938 -3.397 1.00 94.25 88 LEU A N 1
ATOM 679 C CA . LEU A 1 88 ? 11.451 10.278 -2.505 1.00 94.25 88 LEU A CA 1
ATOM 680 C C . LEU A 1 88 ? 11.652 9.719 -1.091 1.00 94.25 88 LEU A C 1
ATOM 682 O O . LEU A 1 88 ? 11.433 10.431 -0.113 1.00 94.25 88 LEU A O 1
ATOM 686 N N . VAL A 1 89 ? 12.105 8.467 -0.980 1.00 92.50 89 VAL A N 1
ATOM 687 C CA . VAL A 1 89 ? 12.415 7.837 0.312 1.00 92.50 89 VAL A CA 1
ATOM 688 C C . VAL A 1 89 ? 13.578 8.554 0.998 1.00 92.50 89 VAL A C 1
ATOM 690 O O . VAL A 1 89 ? 13.491 8.847 2.188 1.00 92.50 89 VAL A O 1
ATOM 693 N N . GLY A 1 90 ? 14.634 8.898 0.254 1.00 90.19 90 GLY A N 1
ATOM 694 C CA . GLY A 1 90 ? 15.755 9.676 0.783 1.00 90.19 90 GLY A CA 1
ATOM 695 C C . GLY A 1 90 ? 15.319 11.040 1.326 1.00 90.19 90 GLY A C 1
ATOM 696 O O . GLY A 1 90 ? 15.743 11.429 2.410 1.00 90.19 90 GLY A O 1
ATOM 697 N N . LEU A 1 91 ? 14.419 11.731 0.620 1.00 93.69 91 LEU A N 1
ATOM 698 C CA . LEU A 1 91 ? 13.868 13.017 1.053 1.00 93.69 91 LEU A CA 1
ATOM 699 C C . LEU A 1 91 ? 13.016 12.891 2.327 1.00 93.69 91 LEU A C 1
ATOM 701 O O . LEU A 1 91 ? 13.078 13.757 3.193 1.00 93.69 91 LEU A O 1
ATOM 705 N N . LEU A 1 92 ? 12.229 11.817 2.443 1.00 91.12 92 LEU A N 1
ATOM 706 C CA . LEU A 1 92 ? 11.406 11.531 3.621 1.00 91.12 92 LEU A CA 1
ATOM 707 C C . LEU A 1 92 ? 12.246 11.220 4.864 1.00 91.12 92 LEU A C 1
ATOM 709 O O . LEU A 1 92 ? 11.888 11.667 5.944 1.00 91.12 92 LEU A O 1
ATOM 713 N N . ILE A 1 93 ? 13.344 10.471 4.718 1.00 91.88 93 ILE A N 1
ATOM 714 C CA . ILE A 1 93 ? 14.250 10.136 5.833 1.00 91.88 93 ILE A CA 1
ATOM 715 C C . ILE A 1 93 ? 15.078 11.350 6.266 1.00 91.88 93 ILE A C 1
ATOM 717 O O . ILE A 1 93 ? 15.435 11.472 7.433 1.00 91.88 93 ILE A O 1
ATOM 721 N N . ALA A 1 94 ? 15.405 12.242 5.334 1.00 83.31 94 ALA A N 1
ATOM 722 C CA . ALA A 1 94 ? 16.177 13.446 5.622 1.00 83.31 94 ALA A CA 1
ATOM 723 C C . ALA A 1 94 ? 15.383 14.535 6.378 1.00 83.31 94 ALA A C 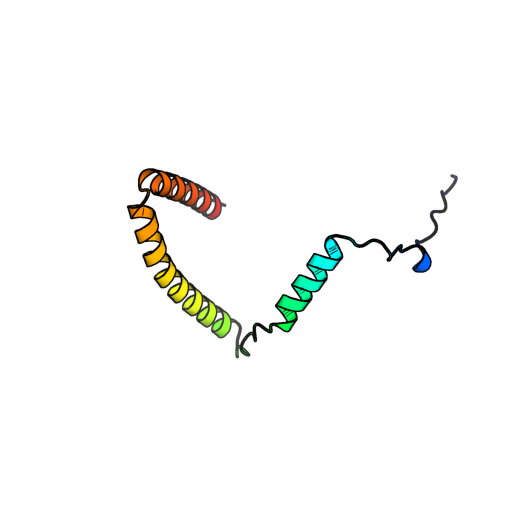1
ATOM 725 O O . ALA A 1 94 ? 15.954 15.587 6.672 1.00 83.31 94 ALA A O 1
ATOM 726 N N . ARG A 1 95 ? 14.094 14.312 6.664 1.00 62.31 95 ARG A N 1
ATOM 727 C CA . ARG A 1 95 ? 13.196 15.239 7.362 1.00 62.31 95 ARG A CA 1
ATOM 728 C C . ARG A 1 95 ? 12.936 14.796 8.797 1.00 62.31 95 ARG A C 1
ATOM 730 O O . ARG A 1 95 ? 12.841 15.707 9.648 1.00 62.31 95 ARG A O 1
#

pLDDT: mean 74.26, std 10.77, range [39.5, 94.94]

Secondary structure (DSSP, 8-state):
------PPPPGGGS---S--HHHHHHHHHHHHHHT-------SSHHHHHHHHHHHHHHHHHHHHHHHHHHHHH-HHHHHHHHHHHHHHHHHHHT-